Protein AF-A0A3B0QS22-F1 (afdb_monomer)

InterPro domains:
  IPR025250 Protein of unknown function DUF4199 [PF13858] (12-119)

Sequence (126 aa):
MEKSIKSSAINYGVYLGGLLALITVLIYAININLMVNMWIGIVLLIVIVGFGIVSTAKSKSLFEGFLSFKQAFSSYFITVAVGIAISTAVSAILFNFIDPEAAEVIKEKTVETMIAMLEGFNTPAE

Mean predicted aligned error: 5.21 Å

Organism: NCBI:txid652676

Radius of gyration: 18.29 Å; Cα contacts (8 Å, |Δi|>4): 120; chains: 1; bounding box: 57×27×43 Å

Structure (mmCIF, N/CA/C/O backbone):
data_AF-A0A3B0QS22-F1
#
_entry.id   AF-A0A3B0QS22-F1
#
loop_
_atom_site.group_PDB
_atom_site.id
_atom_site.type_symbol
_atom_site.label_atom_id
_atom_site.label_alt_id
_atom_site.label_comp_id
_atom_site.label_asym_id
_atom_site.label_entity_id
_atom_site.label_seq_id
_atom_site.pdbx_PDB_ins_code
_atom_site.Cartn_x
_atom_site.Cartn_y
_atom_site.Cartn_z
_atom_site.occupancy
_atom_site.B_iso_or_equiv
_atom_site.auth_seq_id
_atom_site.auth_comp_id
_atom_site.auth_asym_id
_atom_site.auth_atom_id
_atom_site.pdbx_PDB_model_num
ATOM 1 N N . MET A 1 1 ? -26.841 -8.183 11.594 1.00 41.69 1 MET A N 1
ATOM 2 C CA . MET A 1 1 ? -25.364 -8.197 11.681 1.00 41.69 1 MET A CA 1
ATOM 3 C C . MET A 1 1 ? -24.944 -7.117 12.657 1.00 41.69 1 MET A C 1
ATOM 5 O O . MET A 1 1 ? -25.151 -5.945 12.362 1.00 41.69 1 MET A O 1
ATOM 9 N N . GLU A 1 2 ? -24.435 -7.492 13.828 1.00 41.31 2 GLU A N 1
ATOM 10 C CA . GLU A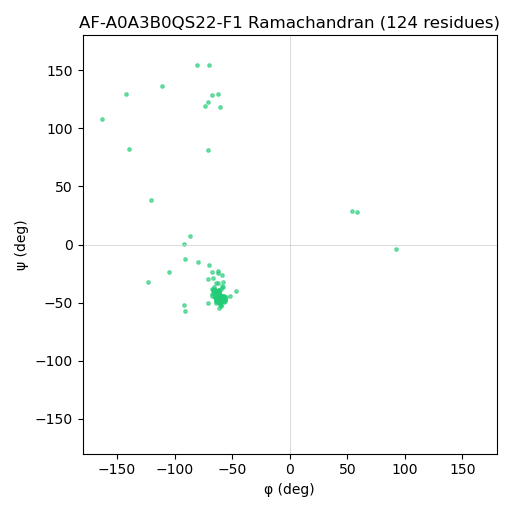 1 2 ? -23.871 -6.529 14.779 1.00 41.31 2 GLU A CA 1
ATOM 11 C C . GLU A 1 2 ? -22.696 -5.803 14.112 1.00 41.31 2 GLU A C 1
ATOM 13 O O . GLU A 1 2 ? -21.725 -6.430 13.680 1.00 41.31 2 GLU A O 1
ATOM 18 N N . LYS A 1 3 ? -22.798 -4.479 13.960 1.00 54.53 3 LYS A N 1
ATOM 19 C CA . LYS A 1 3 ? -21.742 -3.649 13.367 1.00 54.53 3 LYS A CA 1
ATOM 20 C C . LYS A 1 3 ? -20.566 -3.555 14.340 1.00 54.53 3 LYS A C 1
ATOM 22 O O . LYS A 1 3 ? -20.431 -2.585 15.074 1.00 54.53 3 LYS A O 1
ATOM 27 N N . SER A 1 4 ? -19.719 -4.579 14.351 1.00 79.19 4 SER A N 1
ATOM 28 C CA . SER A 1 4 ? -18.461 -4.564 15.095 1.00 79.19 4 SER A CA 1
ATOM 29 C C . SER A 1 4 ? -17.377 -3.805 14.322 1.00 79.19 4 SER A C 1
ATOM 31 O O . SER A 1 4 ? -17.389 -3.753 13.087 1.00 79.19 4 SER A O 1
ATOM 33 N N . ILE A 1 5 ? -16.391 -3.265 15.048 1.00 79.12 5 ILE A N 1
ATOM 34 C CA . ILE A 1 5 ? -15.194 -2.599 14.491 1.00 79.12 5 ILE A CA 1
ATOM 35 C C . ILE A 1 5 ? -14.561 -3.429 13.374 1.00 79.12 5 ILE A C 1
ATOM 37 O O . ILE A 1 5 ? -14.162 -2.887 12.350 1.00 79.12 5 ILE A O 1
ATOM 41 N N . LYS A 1 6 ? -14.509 -4.755 13.550 1.00 84.62 6 LYS A N 1
ATOM 42 C CA . LYS A 1 6 ? -13.905 -5.671 12.579 1.00 84.62 6 LYS A CA 1
ATOM 43 C C . LYS A 1 6 ? -14.650 -5.661 11.248 1.00 84.62 6 LYS A C 1
ATOM 45 O O . LYS A 1 6 ? -14.016 -5.541 10.211 1.00 84.62 6 LYS A O 1
ATOM 50 N N . SER A 1 7 ? -15.980 -5.749 11.275 1.00 87.06 7 SER A N 1
ATOM 51 C CA . SER A 1 7 ? -16.793 -5.732 10.053 1.00 87.06 7 SER A CA 1
ATOM 52 C C . SER A 1 7 ? -16.654 -4.401 9.309 1.00 87.06 7 SER A C 1
ATOM 54 O O . SER A 1 7 ? -16.454 -4.389 8.097 1.00 87.06 7 SER A O 1
ATOM 56 N N . SER A 1 8 ? -16.666 -3.280 10.039 1.00 89.38 8 SER A N 1
ATOM 57 C CA . SER A 1 8 ? -16.431 -1.957 9.449 1.00 89.38 8 SER A CA 1
ATOM 58 C C . SER A 1 8 ? -15.035 -1.855 8.827 1.00 89.38 8 SER A C 1
ATOM 60 O O . SER A 1 8 ? -14.910 -1.462 7.670 1.00 89.38 8 SER A O 1
ATOM 62 N N . ALA A 1 9 ? -13.992 -2.249 9.562 1.00 91.31 9 ALA A N 1
ATOM 63 C CA . ALA A 1 9 ? -12.610 -2.195 9.092 1.00 91.31 9 ALA A CA 1
ATOM 64 C C . ALA A 1 9 ? -12.375 -3.066 7.849 1.00 91.31 9 ALA A C 1
ATOM 66 O O . ALA A 1 9 ? -11.712 -2.626 6.915 1.00 91.31 9 ALA A O 1
ATOM 67 N N . ILE A 1 10 ? -12.969 -4.263 7.795 1.00 94.81 10 ILE A N 1
ATOM 68 C CA . ILE A 1 10 ? -12.902 -5.131 6.612 1.00 94.81 10 ILE A CA 1
ATOM 69 C C . ILE A 1 10 ? -13.550 -4.448 5.406 1.00 94.81 10 ILE A C 1
ATOM 71 O O . ILE A 1 10 ? -12.942 -4.426 4.343 1.00 94.81 10 ILE A O 1
ATOM 75 N N . ASN A 1 11 ? -14.729 -3.837 5.558 1.00 94.50 11 ASN A N 1
ATOM 76 C CA . ASN A 1 11 ? -15.396 -3.151 4.445 1.00 94.50 11 ASN A CA 1
ATOM 77 C C . ASN A 1 11 ? -14.546 -2.000 3.888 1.00 94.50 11 ASN A C 1
ATOM 79 O O . ASN A 1 11 ? -14.363 -1.902 2.677 1.00 94.50 11 ASN A O 1
ATOM 83 N N . TYR A 1 12 ? -13.973 -1.161 4.760 1.00 94.81 12 TYR A N 1
ATOM 84 C CA . TYR A 1 12 ? -13.047 -0.111 4.321 1.00 94.81 12 TYR A CA 1
ATOM 85 C C . TYR A 1 12 ? -11.771 -0.683 3.700 1.00 94.81 12 TYR A C 1
ATOM 87 O O . TYR A 1 12 ? -11.242 -0.091 2.764 1.00 94.81 12 TYR A O 1
ATOM 95 N N . GLY A 1 13 ? -11.299 -1.833 4.182 1.00 96.25 13 GLY A N 1
ATOM 96 C CA . GLY A 1 13 ? -10.170 -2.539 3.590 1.00 96.25 13 GLY A CA 1
ATOM 97 C C . GLY A 1 13 ? -10.482 -3.056 2.189 1.00 96.25 13 GLY A C 1
ATOM 98 O O . GLY A 1 13 ? -9.662 -2.901 1.295 1.00 96.25 13 GLY A O 1
ATOM 99 N N . VAL A 1 14 ? -11.685 -3.585 1.955 1.00 97.50 14 VAL A N 1
ATOM 100 C CA . VAL A 1 14 ? -12.142 -3.995 0.618 1.00 97.50 14 VAL A CA 1
ATOM 101 C C . VAL A 1 14 ? -12.239 -2.793 -0.320 1.00 97.50 14 VAL A C 1
ATOM 103 O O . VAL A 1 14 ? -11.778 -2.880 -1.454 1.00 97.50 14 VAL A O 1
ATOM 106 N N . TYR A 1 15 ? -12.766 -1.655 0.144 1.00 96.81 15 TYR A N 1
ATOM 107 C CA . TYR A 1 15 ? -12.797 -0.427 -0.659 1.00 96.81 15 TYR A CA 1
ATOM 108 C C . TYR A 1 15 ? -11.395 0.077 -1.005 1.00 96.81 15 TYR A C 1
ATOM 110 O O . TYR A 1 15 ? -11.142 0.415 -2.159 1.00 96.81 15 TYR A O 1
ATOM 118 N N . LEU A 1 16 ? -10.479 0.082 -0.032 1.00 97.75 16 LEU A N 1
ATOM 119 C CA . LEU A 1 16 ? -9.081 0.434 -0.264 1.00 97.75 16 LEU A CA 1
ATOM 120 C C . LEU A 1 16 ? -8.436 -0.529 -1.267 1.00 97.75 16 LEU A C 1
ATOM 122 O O . LEU A 1 16 ? -7.815 -0.088 -2.225 1.00 97.75 16 LEU A O 1
ATOM 126 N N . GLY A 1 17 ? -8.610 -1.836 -1.077 1.00 97.62 17 GLY A N 1
ATOM 127 C CA . GLY A 1 17 ? -8.032 -2.858 -1.944 1.00 97.62 17 GLY A CA 1
ATOM 128 C C . GLY A 1 17 ? -8.552 -2.786 -3.374 1.00 97.62 17 GLY A C 1
ATOM 129 O O . GLY A 1 17 ? -7.760 -2.851 -4.307 1.00 97.62 17 GLY A O 1
ATOM 130 N N . GLY A 1 18 ? -9.858 -2.578 -3.551 1.00 97.62 18 GLY A N 1
ATOM 131 C CA . GLY A 1 18 ? -10.463 -2.374 -4.865 1.00 97.62 18 GLY A CA 1
ATOM 132 C C . GLY A 1 18 ? -9.962 -1.104 -5.550 1.00 97.62 18 GLY A C 1
ATOM 133 O O . GLY A 1 18 ? -9.641 -1.140 -6.734 1.00 97.62 18 GLY A O 1
ATOM 134 N N . LEU A 1 19 ? -9.832 0.001 -4.807 1.00 97.62 19 LEU A N 1
ATOM 135 C CA . LEU A 1 19 ? -9.273 1.246 -5.332 1.00 97.62 19 LEU A CA 1
ATOM 136 C C . LEU A 1 19 ? -7.814 1.067 -5.769 1.00 97.62 19 LEU A C 1
ATOM 138 O O . LEU A 1 19 ? -7.465 1.451 -6.881 1.00 97.62 19 LEU A O 1
ATOM 142 N N . LEU A 1 20 ? -6.974 0.469 -4.920 1.00 97.25 20 LEU A N 1
ATOM 143 C CA . LEU A 1 20 ? -5.566 0.222 -5.235 1.00 97.25 20 LEU A CA 1
ATOM 144 C C . LEU A 1 20 ? -5.421 -0.703 -6.447 1.00 97.25 20 LEU A C 1
ATOM 146 O O . LEU A 1 20 ? -4.689 -0.371 -7.370 1.00 97.25 20 LEU A O 1
ATOM 150 N N . ALA A 1 21 ? -6.169 -1.807 -6.484 1.00 97.00 21 ALA A N 1
ATOM 151 C CA . ALA A 1 21 ? -6.178 -2.731 -7.613 1.00 97.00 21 ALA A CA 1
ATOM 152 C C . ALA A 1 21 ? -6.597 -2.042 -8.920 1.00 97.00 21 ALA A C 1
ATOM 154 O O . ALA A 1 21 ? -5.960 -2.229 -9.955 1.00 97.00 21 ALA A O 1
ATOM 155 N N . LEU A 1 22 ? -7.639 -1.208 -8.873 1.00 97.06 22 LEU A N 1
ATOM 156 C CA . LEU A 1 22 ? -8.100 -0.449 -10.031 1.00 97.06 22 LEU A CA 1
ATOM 157 C C . LEU A 1 22 ? -7.037 0.546 -10.508 1.00 97.06 22 LEU A C 1
ATOM 159 O O . LEU A 1 22 ? -6.778 0.626 -11.705 1.00 97.06 22 LEU A O 1
ATOM 163 N N . ILE A 1 23 ? -6.380 1.257 -9.588 1.00 95.81 23 ILE A N 1
ATOM 164 C CA . ILE A 1 23 ? -5.277 2.161 -9.933 1.00 95.81 23 ILE A CA 1
ATOM 165 C C . ILE A 1 23 ? -4.115 1.383 -10.565 1.00 95.81 23 ILE A C 1
ATOM 167 O O . ILE A 1 23 ? -3.603 1.816 -11.592 1.00 95.81 23 ILE A O 1
ATOM 171 N N . THR A 1 24 ? -3.733 0.229 -10.011 1.00 94.12 24 THR A N 1
ATOM 172 C CA . THR A 1 24 ? -2.684 -0.641 -10.567 1.00 94.12 24 THR A CA 1
ATOM 173 C C . THR A 1 24 ? -2.996 -1.036 -12.009 1.00 94.12 24 THR A C 1
ATOM 175 O O . THR A 1 24 ? -2.144 -0.880 -12.883 1.00 94.12 24 THR A O 1
ATOM 178 N N . VAL A 1 25 ? -4.222 -1.495 -12.280 1.00 94.94 25 VAL A N 1
ATOM 179 C CA . VAL A 1 25 ? -4.650 -1.889 -13.631 1.00 94.94 25 VAL A CA 1
ATOM 180 C C . VAL A 1 25 ? -4.673 -0.690 -14.581 1.00 94.94 25 VAL A C 1
ATOM 182 O O . VAL A 1 25 ? -4.229 -0.810 -15.719 1.00 94.94 25 VAL A O 1
ATOM 185 N N . LEU A 1 26 ? -5.143 0.477 -14.128 1.00 95.75 26 LEU A N 1
ATOM 186 C CA . LEU A 1 26 ? -5.149 1.695 -14.943 1.00 95.75 26 LEU A CA 1
ATOM 187 C C . LEU A 1 26 ? -3.735 2.173 -15.281 1.00 95.75 26 LEU A C 1
ATOM 189 O O . LEU A 1 26 ? -3.470 2.522 -16.427 1.00 95.75 26 LEU A O 1
ATOM 193 N N . ILE A 1 27 ? -2.825 2.175 -14.307 1.00 94.94 27 ILE A N 1
ATOM 194 C CA . ILE A 1 27 ? -1.418 2.525 -14.527 1.00 94.94 27 ILE A CA 1
ATOM 195 C C . ILE A 1 27 ? -0.803 1.587 -15.562 1.00 94.94 27 ILE A C 1
ATOM 197 O O . ILE A 1 27 ? -0.201 2.060 -16.524 1.00 94.94 27 ILE A O 1
ATOM 201 N N . TYR A 1 28 ? -0.999 0.280 -15.385 1.00 93.31 28 TYR A N 1
ATOM 202 C CA . TYR A 1 28 ? -0.534 -0.734 -16.324 1.00 93.31 28 TYR A CA 1
ATOM 203 C C . TYR A 1 28 ? -1.078 -0.492 -17.742 1.00 93.31 28 TYR A C 1
ATOM 205 O O . TYR A 1 28 ? -0.302 -0.467 -18.692 1.00 93.31 28 TYR A O 1
ATOM 213 N N . ALA A 1 29 ? -2.381 -0.229 -17.882 1.00 93.00 29 ALA A N 1
ATOM 214 C CA . ALA A 1 29 ? -3.027 -0.034 -19.180 1.00 93.00 29 ALA A CA 1
ATOM 215 C C . ALA A 1 29 ? -2.644 1.280 -19.886 1.00 93.00 29 ALA A C 1
ATOM 217 O O . ALA A 1 29 ? -2.685 1.348 -21.112 1.00 93.00 29 ALA A O 1
ATOM 218 N N . ILE A 1 30 ? -2.314 2.337 -19.135 1.00 94.75 30 ILE A N 1
ATOM 219 C CA . ILE A 1 30 ? -1.994 3.659 -19.695 1.00 94.75 30 ILE A CA 1
ATOM 220 C C . ILE A 1 30 ? -0.496 3.789 -19.972 1.00 94.75 30 ILE A C 1
ATOM 222 O O . ILE A 1 30 ? -0.096 4.136 -21.081 1.00 94.75 30 ILE A O 1
ATOM 226 N N . ASN A 1 31 ? 0.336 3.594 -18.944 1.00 92.81 31 ASN A N 1
ATOM 227 C CA . ASN A 1 31 ? 1.783 3.748 -19.040 1.00 92.81 31 ASN A CA 1
ATOM 228 C C . ASN A 1 31 ? 2.482 3.062 -17.861 1.00 92.81 31 ASN A C 1
ATOM 230 O O . ASN A 1 31 ? 2.516 3.586 -16.745 1.00 92.81 31 ASN A O 1
ATOM 234 N N . ILE A 1 32 ? 3.145 1.945 -18.150 1.00 90.62 32 ILE A N 1
ATOM 235 C CA . ILE A 1 32 ? 3.867 1.135 -17.167 1.00 90.62 32 ILE A CA 1
ATOM 236 C C . ILE A 1 32 ? 4.971 1.903 -16.418 1.00 90.62 32 ILE A C 1
ATOM 238 O O . ILE A 1 32 ? 5.257 1.595 -15.264 1.00 90.62 32 ILE A O 1
ATOM 242 N N . ASN A 1 33 ? 5.544 2.964 -17.006 1.00 91.31 33 ASN A N 1
ATOM 243 C CA . ASN A 1 33 ? 6.541 3.809 -16.333 1.00 91.31 33 ASN A CA 1
ATOM 244 C C . ASN A 1 33 ? 5.973 4.520 -15.091 1.00 91.31 33 ASN A C 1
ATOM 246 O O . ASN A 1 33 ? 6.725 4.906 -14.200 1.00 91.31 33 ASN A O 1
ATOM 250 N N . LEU A 1 34 ? 4.649 4.697 -15.004 1.00 93.62 34 LEU A N 1
ATOM 251 C CA . LEU A 1 34 ? 4.016 5.294 -13.829 1.00 93.62 34 LEU A CA 1
ATOM 252 C C . LEU A 1 34 ? 4.073 4.374 -12.598 1.00 93.62 34 LEU A C 1
ATOM 254 O O . LEU A 1 34 ? 3.933 4.882 -11.489 1.00 93.62 34 LEU A O 1
ATOM 258 N N . MET A 1 35 ? 4.328 3.066 -12.755 1.00 91.19 35 MET A N 1
ATOM 259 C CA . MET A 1 35 ? 4.51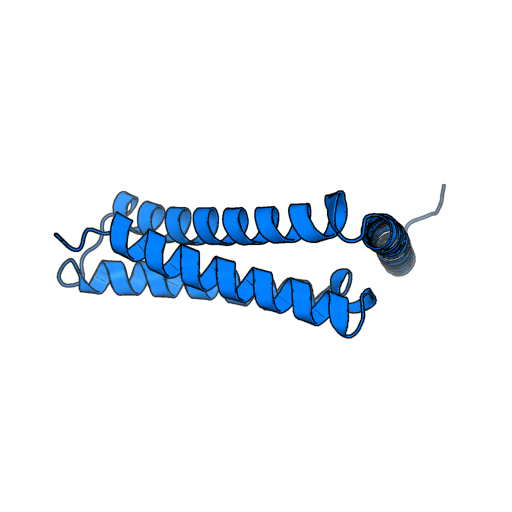9 2.158 -11.614 1.00 91.19 35 MET A CA 1
ATOM 260 C C . MET A 1 35 ? 5.769 2.474 -10.800 1.00 91.19 35 MET A C 1
ATOM 262 O O . MET A 1 35 ? 5.749 2.348 -9.580 1.00 91.19 35 MET A O 1
ATOM 266 N N . VAL A 1 36 ? 6.845 2.894 -11.467 1.00 93.19 36 VAL A N 1
ATOM 267 C CA . VAL A 1 36 ? 8.125 3.221 -10.816 1.00 93.19 36 VAL A CA 1
ATOM 268 C C . VAL A 1 36 ? 8.222 4.703 -10.443 1.00 93.19 36 VAL A C 1
ATOM 270 O O . VAL A 1 36 ? 9.217 5.155 -9.883 1.00 93.19 36 VAL A O 1
ATOM 273 N N . ASN A 1 37 ? 7.180 5.486 -10.738 1.00 93.38 37 ASN A N 1
ATOM 274 C CA . ASN A 1 37 ? 7.155 6.910 -10.452 1.00 93.38 37 ASN A CA 1
ATOM 275 C C . ASN A 1 37 ? 6.983 7.169 -8.944 1.00 93.38 37 ASN A C 1
ATOM 277 O O . ASN A 1 37 ? 5.953 6.850 -8.346 1.00 93.38 37 ASN A O 1
ATOM 281 N N . MET A 1 38 ? 7.972 7.832 -8.342 1.00 90.38 38 MET A N 1
ATOM 282 C CA . MET A 1 38 ? 7.989 8.121 -6.905 1.00 90.38 38 MET A CA 1
ATOM 283 C C . MET A 1 38 ? 6.792 8.965 -6.435 1.00 90.38 38 MET A C 1
ATOM 285 O O . MET A 1 38 ? 6.249 8.705 -5.363 1.00 90.38 38 MET A O 1
ATOM 289 N N . TRP A 1 39 ? 6.338 9.944 -7.224 1.00 92.38 39 TRP A N 1
ATOM 290 C CA . TRP A 1 39 ? 5.197 10.790 -6.856 1.00 92.38 39 TRP A CA 1
ATOM 291 C C . TRP A 1 39 ? 3.895 9.999 -6.802 1.00 92.38 39 TRP A C 1
ATOM 293 O O . TRP A 1 39 ? 3.102 10.195 -5.881 1.00 92.38 39 TRP A O 1
ATOM 303 N N . ILE A 1 40 ? 3.699 9.067 -7.738 1.00 93.56 40 ILE A N 1
ATOM 304 C CA . ILE A 1 40 ? 2.565 8.137 -7.697 1.00 93.56 40 ILE A CA 1
ATOM 305 C C . ILE A 1 40 ? 2.635 7.281 -6.429 1.00 93.56 40 ILE A C 1
ATOM 307 O O . ILE A 1 40 ? 1.637 7.172 -5.716 1.00 93.56 40 ILE A O 1
ATOM 311 N N . GLY A 1 41 ? 3.817 6.759 -6.086 1.00 92.75 41 GLY A N 1
ATOM 312 C CA . GLY A 1 41 ? 4.036 6.034 -4.832 1.00 92.75 41 GLY A CA 1
ATOM 313 C C . GLY A 1 41 ? 3.653 6.851 -3.591 1.00 92.75 41 GLY A C 1
ATOM 314 O O . GLY A 1 41 ? 2.933 6.358 -2.722 1.00 92.75 41 GLY A O 1
ATOM 315 N N . ILE A 1 42 ? 4.053 8.125 -3.528 1.00 95.25 42 ILE A N 1
ATOM 316 C CA . ILE A 1 42 ? 3.706 9.036 -2.423 1.00 95.25 42 ILE A CA 1
ATOM 317 C C . ILE A 1 42 ? 2.190 9.266 -2.347 1.00 95.25 42 ILE A C 1
ATOM 319 O O . ILE A 1 42 ? 1.611 9.189 -1.262 1.00 95.25 42 ILE A O 1
ATOM 323 N N . VAL A 1 43 ? 1.526 9.511 -3.481 1.00 96.25 43 VAL A N 1
ATOM 324 C CA . VAL A 1 43 ? 0.064 9.687 -3.528 1.00 96.25 43 VAL A CA 1
ATOM 325 C C . VAL A 1 43 ? -0.649 8.433 -3.021 1.00 96.25 43 VAL A C 1
ATOM 327 O O . VAL A 1 43 ? -1.558 8.536 -2.197 1.00 96.25 43 VAL A O 1
ATOM 330 N N . LEU A 1 44 ? -0.210 7.244 -3.443 1.00 95.31 44 LEU A N 1
ATOM 331 C CA . LEU A 1 44 ? -0.774 5.977 -2.977 1.00 95.31 44 LEU A CA 1
ATOM 332 C C . LEU A 1 44 ? -0.576 5.771 -1.470 1.00 95.31 44 LEU A C 1
ATOM 334 O O . LEU A 1 44 ? -1.508 5.338 -0.790 1.00 95.31 44 LEU A O 1
ATOM 338 N N . LEU A 1 45 ? 0.585 6.137 -0.919 1.00 96.12 45 LEU A N 1
ATOM 339 C CA . LEU A 1 45 ? 0.814 6.096 0.528 1.00 96.12 45 LEU A CA 1
ATOM 340 C C . LEU A 1 45 ? -0.146 7.017 1.287 1.00 96.12 45 LEU A C 1
ATOM 342 O O . LEU A 1 45 ? -0.726 6.598 2.290 1.00 96.12 45 LEU A O 1
ATOM 346 N N . ILE A 1 46 ? -0.370 8.239 0.796 1.00 97.38 46 ILE A N 1
ATOM 347 C CA . ILE A 1 46 ? -1.334 9.175 1.394 1.00 97.38 46 ILE A CA 1
ATOM 348 C C . ILE A 1 46 ? -2.749 8.586 1.361 1.00 97.38 46 ILE A C 1
ATOM 350 O O . ILE A 1 46 ? -3.468 8.674 2.357 1.00 97.38 46 ILE A O 1
ATOM 354 N N . VAL A 1 47 ? -3.145 7.942 0.259 1.00 96.50 47 VAL A N 1
ATOM 355 C CA . VAL A 1 47 ? -4.447 7.266 0.144 1.00 96.50 47 VAL A CA 1
ATOM 356 C C . VAL A 1 47 ? -4.577 6.143 1.176 1.00 96.50 47 VAL A C 1
ATOM 358 O O . VAL A 1 47 ? -5.576 6.092 1.893 1.00 96.50 47 VAL A O 1
ATOM 361 N N . ILE A 1 48 ? -3.566 5.279 1.312 1.00 96.88 48 ILE A N 1
ATOM 362 C CA . ILE A 1 48 ? -3.568 4.175 2.286 1.00 96.88 48 ILE A CA 1
ATOM 363 C C . ILE A 1 48 ? -3.717 4.709 3.717 1.00 96.88 48 ILE A C 1
ATOM 365 O O . ILE A 1 48 ? -4.574 4.238 4.471 1.00 96.88 48 ILE A O 1
ATOM 369 N N . VAL A 1 49 ? -2.924 5.722 4.081 1.00 96.88 49 VAL A N 1
ATOM 370 C CA . VAL A 1 49 ? -2.993 6.362 5.403 1.00 96.88 49 VAL A CA 1
ATOM 371 C C . VAL A 1 49 ? -4.359 7.016 5.618 1.00 96.88 49 VAL A C 1
ATOM 373 O O . VAL A 1 49 ? -4.980 6.824 6.666 1.00 96.88 49 VAL A O 1
ATOM 376 N N . GLY A 1 50 ? -4.875 7.724 4.611 1.00 96.19 50 GLY A N 1
ATOM 377 C CA . GLY A 1 50 ? -6.188 8.362 4.640 1.00 96.19 50 GLY A CA 1
ATOM 378 C C . GLY A 1 50 ? -7.319 7.369 4.909 1.00 96.19 50 GLY A C 1
ATOM 379 O O . GLY A 1 50 ? -8.142 7.601 5.795 1.00 96.19 50 GLY A O 1
ATOM 380 N N . PHE A 1 51 ? -7.332 6.222 4.226 1.00 94.88 51 PHE A N 1
ATOM 381 C CA . PHE A 1 51 ? -8.321 5.166 4.468 1.00 94.88 51 PHE A CA 1
ATOM 382 C C . PHE A 1 51 ? -8.220 4.577 5.880 1.00 94.88 51 PHE A C 1
ATOM 384 O O . PHE A 1 51 ? -9.247 4.350 6.526 1.00 94.88 51 PHE A O 1
ATOM 391 N N . GLY A 1 52 ? -7.005 4.376 6.396 1.00 93.94 52 GLY A N 1
ATOM 392 C CA . GLY A 1 52 ? -6.796 3.931 7.774 1.00 93.94 52 GLY A CA 1
ATOM 393 C C . GLY A 1 52 ? -7.338 4.928 8.809 1.00 93.94 52 GLY A C 1
ATOM 394 O O . GLY A 1 52 ? -8.007 4.529 9.772 1.00 93.94 52 GLY A O 1
ATOM 395 N N . ILE A 1 53 ? -7.126 6.231 8.587 1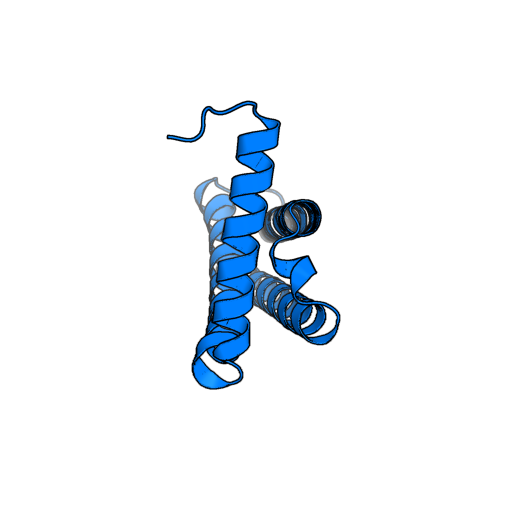.00 94.62 53 ILE A N 1
ATOM 396 C CA . ILE A 1 53 ? -7.673 7.308 9.429 1.00 94.62 53 ILE A CA 1
ATOM 397 C C . ILE A 1 53 ? -9.203 7.326 9.355 1.00 94.62 53 ILE A C 1
ATOM 399 O O . ILE A 1 53 ? -9.857 7.321 10.398 1.00 94.62 53 ILE A O 1
ATOM 403 N N . VAL A 1 54 ? -9.789 7.291 8.153 1.00 94.12 54 VAL A N 1
ATOM 404 C CA . VAL A 1 54 ? -11.250 7.299 7.950 1.00 94.12 54 VAL A CA 1
ATOM 405 C C . VAL A 1 54 ? -11.906 6.093 8.621 1.00 94.12 54 VAL A C 1
ATOM 407 O O . VAL A 1 54 ? -12.909 6.247 9.319 1.00 94.12 54 VAL A O 1
ATOM 410 N N . SER A 1 55 ? -11.320 4.904 8.475 1.00 93.06 55 SER A N 1
ATOM 411 C CA . SER A 1 55 ? -11.796 3.693 9.148 1.00 93.06 55 SER A CA 1
ATOM 412 C C . SER A 1 55 ? -11.774 3.844 10.670 1.00 93.06 55 SER A C 1
ATOM 414 O O . SER A 1 55 ? -12.762 3.555 11.347 1.00 93.06 55 SER A O 1
ATOM 416 N N . THR A 1 56 ? -10.681 4.377 11.219 1.00 91.56 56 THR A N 1
ATOM 417 C CA . THR A 1 56 ? -10.538 4.602 12.664 1.00 91.56 56 THR A CA 1
ATOM 418 C C . THR A 1 56 ? -11.526 5.654 13.176 1.00 91.56 56 THR A C 1
ATOM 420 O O . THR A 1 56 ? -12.167 5.450 14.208 1.00 91.56 56 THR A O 1
ATOM 423 N N . ALA A 1 57 ? -11.717 6.750 12.438 1.00 90.62 57 ALA A N 1
ATOM 424 C CA . ALA A 1 57 ? -12.698 7.785 12.754 1.00 90.62 57 ALA A CA 1
ATOM 425 C C . ALA A 1 57 ? -14.132 7.234 12.721 1.00 90.62 57 ALA A C 1
ATOM 427 O O . ALA A 1 57 ? -14.940 7.539 13.601 1.00 90.62 57 ALA A O 1
ATOM 428 N N . LYS A 1 58 ? -14.443 6.355 11.760 1.00 89.38 58 LYS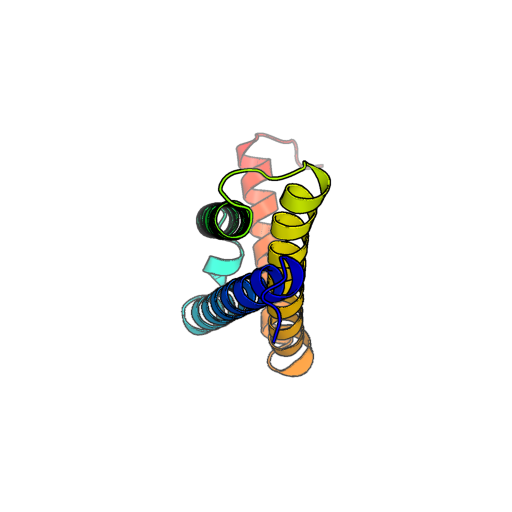 A N 1
ATOM 429 C CA . LYS A 1 58 ? -15.739 5.675 11.713 1.00 89.38 58 LYS A CA 1
ATOM 430 C C . LYS A 1 58 ? -15.922 4.749 12.908 1.00 89.38 58 LYS A C 1
ATOM 432 O O . LYS A 1 58 ? -16.974 4.792 13.542 1.00 89.38 58 LYS A O 1
ATOM 437 N N . SER A 1 59 ? -14.901 3.982 13.271 1.00 86.50 59 SER A N 1
ATOM 438 C CA . SER A 1 59 ? -14.928 3.162 14.481 1.00 86.50 59 SER A CA 1
ATOM 439 C C . SER A 1 59 ? -15.161 4.009 15.733 1.00 86.50 59 SER A C 1
ATOM 441 O O . SER A 1 59 ? -15.940 3.603 16.586 1.00 86.50 59 SER A O 1
ATOM 443 N N . LYS A 1 60 ? -14.613 5.231 15.809 1.00 86.25 60 LYS A N 1
ATOM 444 C CA . LYS A 1 60 ? -14.867 6.169 16.921 1.00 86.25 60 LYS A CA 1
ATOM 445 C C . LYS A 1 60 ? -16.339 6.559 17.033 1.00 86.25 60 LYS A C 1
ATOM 447 O O . LYS A 1 60 ? -16.874 6.609 18.137 1.00 86.25 60 LYS A O 1
ATOM 452 N N . SER A 1 61 ? -17.012 6.766 15.902 1.00 84.06 61 SER A N 1
ATOM 453 C CA . SER A 1 61 ? -18.451 7.065 15.886 1.00 84.06 61 SER A CA 1
ATOM 454 C C . SER A 1 61 ? -19.334 5.897 16.347 1.00 84.06 61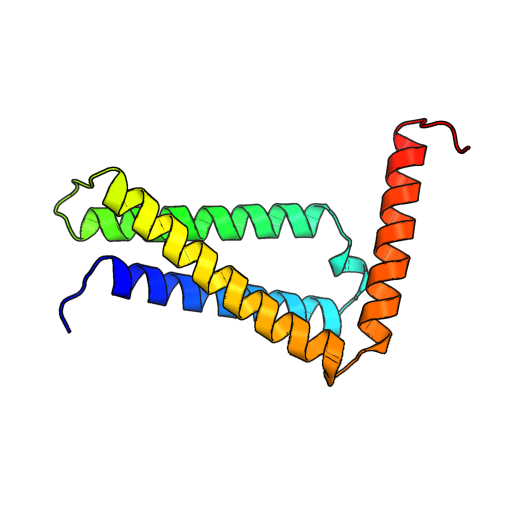 SER A C 1
ATOM 456 O O . SER A 1 61 ? -20.444 6.129 16.810 1.00 84.06 61 SER A O 1
ATOM 458 N N . LEU A 1 62 ? -18.848 4.653 16.253 1.00 81.50 62 LEU A N 1
ATOM 459 C CA . LEU A 1 62 ? -19.586 3.458 16.686 1.00 81.50 62 LEU A CA 1
ATOM 460 C C . LEU A 1 62 ? -19.526 3.225 18.205 1.00 81.50 62 LEU A C 1
ATOM 462 O O . LEU A 1 62 ? -20.309 2.436 18.718 1.00 81.50 62 LEU A O 1
ATOM 466 N N . PHE A 1 63 ? -18.608 3.893 18.909 1.00 80.25 63 PHE A N 1
ATOM 467 C CA . PHE A 1 63 ? -18.378 3.753 20.353 1.00 80.25 63 PHE A CA 1
ATOM 468 C C . PHE A 1 63 ? -18.582 5.091 21.076 1.00 80.25 63 PHE A C 1
ATOM 470 O O . PHE A 1 63 ? -17.815 5.456 21.963 1.00 80.25 63 PHE A O 1
ATOM 477 N N . GLU A 1 64 ? -19.586 5.861 20.641 1.00 78.94 64 GLU A N 1
ATOM 478 C CA . GLU A 1 64 ? -20.004 7.122 21.282 1.00 78.94 64 GLU A CA 1
ATOM 479 C C . GLU A 1 64 ? -18.863 8.143 21.461 1.00 78.94 64 GLU A C 1
ATOM 481 O O . GLU A 1 64 ? -18.862 8.966 22.371 1.00 78.94 64 GLU A O 1
ATOM 486 N N . GLY A 1 65 ? -17.861 8.107 20.578 1.00 77.38 65 GLY A N 1
ATOM 487 C CA . GLY A 1 65 ? -16.730 9.028 20.622 1.00 77.38 65 GLY A CA 1
ATOM 488 C C . GLY A 1 65 ? -15.514 8.532 21.409 1.00 77.38 65 GLY A C 1
ATOM 489 O O . GLY A 1 65 ? -14.479 9.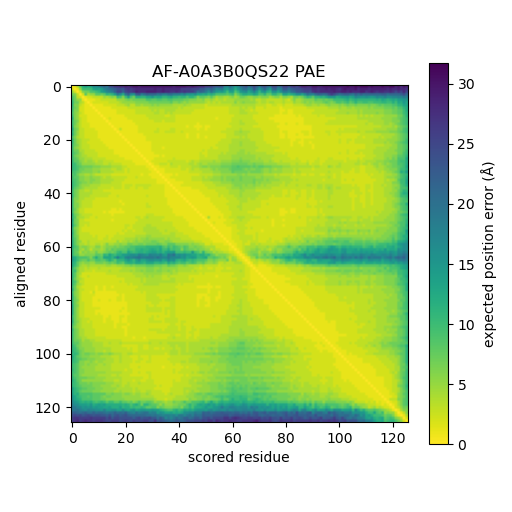199 21.358 1.00 77.38 65 GLY A O 1
ATOM 490 N N . PHE A 1 66 ? -15.570 7.369 22.060 1.00 81.31 66 PHE A N 1
ATOM 491 C CA . PHE A 1 66 ? -14.441 6.798 22.797 1.00 81.31 66 PHE A CA 1
ATOM 492 C C . PHE A 1 66 ? -13.895 5.549 22.120 1.00 81.31 66 PHE A C 1
ATOM 494 O O . PHE A 1 66 ? -14.631 4.677 21.679 1.00 81.31 66 PHE A O 1
ATOM 501 N N . LEU A 1 67 ? -12.571 5.443 22.045 1.00 85.88 67 LEU A N 1
ATOM 502 C CA . LEU A 1 67 ? -11.926 4.271 21.477 1.00 85.88 67 LEU A CA 1
ATOM 503 C C . LEU A 1 67 ? -10.667 3.934 22.262 1.00 85.88 67 LEU A C 1
ATOM 505 O O . LEU A 1 67 ? -9.812 4.792 22.471 1.00 85.88 67 LEU A O 1
ATOM 509 N N . SER A 1 68 ? -10.531 2.675 22.670 1.00 90.00 68 SER A N 1
ATOM 510 C CA . SER A 1 68 ? -9.267 2.200 23.234 1.00 90.00 68 SER A CA 1
ATOM 511 C C . SER A 1 68 ? -8.192 2.115 22.146 1.00 90.00 68 SER A C 1
ATOM 513 O O . SER A 1 68 ? -8.494 1.882 20.972 1.00 90.00 68 SER A O 1
ATOM 515 N N . PHE A 1 69 ? -6.918 2.217 22.534 1.00 89.75 69 PHE A N 1
ATOM 516 C CA . PHE A 1 69 ? -5.793 2.051 21.605 1.00 89.75 69 PHE A CA 1
ATOM 517 C C . PHE A 1 69 ? -5.891 0.742 20.809 1.00 89.75 69 PHE A C 1
ATOM 519 O O . PHE A 1 69 ? -5.752 0.745 19.589 1.00 89.75 69 PHE A O 1
ATOM 526 N N . LYS A 1 70 ? -6.226 -0.369 21.480 1.00 89.94 70 LYS A N 1
ATOM 527 C CA . LYS A 1 70 ? -6.398 -1.680 20.839 1.00 89.94 70 LYS A CA 1
ATOM 528 C C . LYS A 1 70 ? -7.442 -1.635 19.727 1.00 89.94 70 LYS A C 1
ATOM 530 O O . LYS A 1 70 ? -7.221 -2.200 18.660 1.00 89.94 70 LYS A O 1
ATOM 535 N N . GLN A 1 71 ? -8.575 -0.985 19.968 1.00 90.00 71 GLN A N 1
ATOM 536 C CA . GLN A 1 71 ? -9.641 -0.849 18.978 1.00 90.00 71 GLN A CA 1
ATOM 537 C C . GLN A 1 71 ? -9.212 0.043 17.806 1.00 90.00 71 GLN A C 1
ATOM 539 O O . GLN A 1 71 ? -9.534 -0.277 16.663 1.00 90.00 71 GLN A O 1
ATOM 544 N N . ALA A 1 72 ? -8.455 1.112 18.073 1.00 91.56 72 ALA A N 1
ATOM 545 C CA . ALA A 1 72 ? -8.035 2.078 17.057 1.00 91.56 72 ALA A CA 1
ATOM 546 C C . ALA A 1 72 ? -7.008 1.437 16.136 1.00 91.56 72 ALA A C 1
ATOM 548 O O . ALA A 1 72 ? -7.194 1.390 14.922 1.00 91.56 72 ALA A O 1
ATOM 549 N N . PHE A 1 73 ? -5.990 0.834 16.749 1.00 93.06 73 PHE A N 1
ATOM 550 C CA . PHE A 1 73 ? -4.987 0.043 16.065 1.00 93.06 73 PHE A CA 1
ATOM 551 C C . PHE A 1 73 ? -5.628 -1.090 15.262 1.00 93.06 73 PHE A C 1
ATOM 553 O O . PHE A 1 73 ? -5.331 -1.232 14.084 1.00 93.06 73 PHE A O 1
ATOM 560 N N . SER A 1 74 ? -6.560 -1.852 15.848 1.00 93.12 74 SER A N 1
ATOM 561 C CA . SER A 1 74 ? -7.235 -2.942 15.127 1.00 93.12 74 SER A CA 1
ATOM 562 C C . SER A 1 74 ? -8.020 -2.428 13.921 1.00 93.12 74 SER A C 1
ATOM 564 O O . SER A 1 74 ? -7.953 -3.035 12.858 1.00 93.12 74 SER A O 1
ATOM 566 N N . SER A 1 75 ? -8.748 -1.314 14.058 1.00 93.81 75 SER A N 1
ATOM 567 C CA . SER A 1 75 ? -9.501 -0.720 12.948 1.00 93.81 75 SER A CA 1
ATOM 568 C C . SER A 1 75 ? -8.574 -0.306 11.810 1.00 93.81 75 SER A C 1
ATOM 570 O O . SER A 1 75 ? -8.798 -0.692 10.663 1.00 93.81 75 SER A O 1
ATOM 572 N N . TYR A 1 76 ? -7.518 0.442 12.132 1.00 95.94 76 TYR A N 1
ATOM 573 C CA . TYR A 1 76 ? -6.535 0.909 11.161 1.00 95.94 76 TYR A CA 1
ATOM 574 C C . TYR A 1 76 ? -5.828 -0.268 10.484 1.00 95.94 76 TYR A C 1
ATOM 576 O O . TYR A 1 76 ? -5.847 -0.399 9.262 1.00 95.94 76 TYR A O 1
ATOM 584 N N . PHE A 1 77 ? -5.249 -1.158 11.291 1.00 96.25 77 PHE A N 1
ATOM 585 C CA . PHE A 1 77 ? -4.428 -2.264 10.825 1.00 96.25 77 PHE A CA 1
ATOM 586 C C . PHE A 1 77 ? -5.220 -3.232 9.950 1.00 96.25 77 PHE A C 1
ATOM 588 O O . PHE A 1 77 ? -4.760 -3.563 8.867 1.00 96.25 77 PHE A O 1
ATOM 595 N N . ILE A 1 78 ? -6.428 -3.640 10.363 1.00 96.06 78 ILE A N 1
ATOM 596 C CA . ILE A 1 78 ? -7.263 -4.552 9.563 1.00 96.06 78 ILE A CA 1
ATOM 597 C C . ILE A 1 78 ? -7.627 -3.909 8.221 1.00 96.06 78 ILE A C 1
ATOM 599 O O . ILE A 1 78 ? -7.557 -4.575 7.194 1.00 96.06 78 ILE A O 1
ATOM 603 N N . THR A 1 79 ? -7.968 -2.619 8.218 1.00 97.00 79 THR A N 1
ATOM 604 C CA . THR A 1 79 ? -8.303 -1.887 6.985 1.00 97.00 79 THR A CA 1
ATOM 605 C C . THR A 1 79 ? -7.134 -1.908 6.005 1.00 97.00 79 THR A C 1
ATOM 607 O O . THR A 1 79 ? -7.292 -2.306 4.853 1.00 97.00 79 THR A O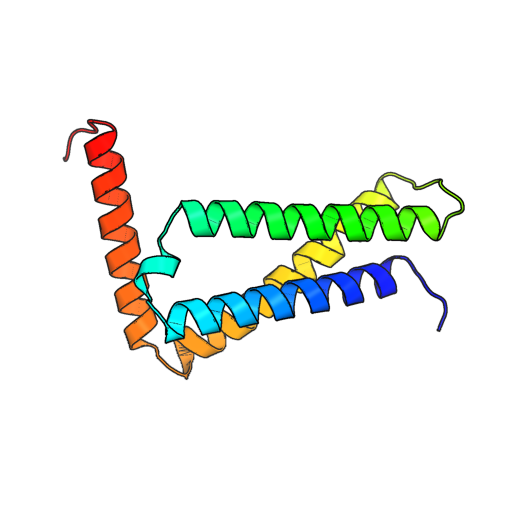 1
ATOM 610 N N . VAL A 1 80 ? -5.947 -1.520 6.473 1.00 97.56 80 VAL A N 1
ATOM 611 C CA . VAL A 1 80 ? -4.746 -1.452 5.635 1.00 97.56 80 VAL A CA 1
ATOM 612 C C . VAL A 1 80 ? -4.296 -2.847 5.201 1.00 97.56 80 VAL A C 1
ATOM 614 O O . VAL A 1 80 ? -4.029 -3.051 4.022 1.00 97.56 80 VAL A O 1
ATOM 617 N N . ALA A 1 81 ? -4.272 -3.823 6.111 1.00 97.75 81 ALA A N 1
ATOM 618 C CA . ALA A 1 81 ? -3.860 -5.191 5.812 1.00 97.75 81 ALA A CA 1
ATOM 619 C C . ALA A 1 81 ? -4.761 -5.843 4.755 1.00 97.75 81 ALA A C 1
ATOM 621 O O . ALA A 1 81 ? -4.253 -6.426 3.803 1.00 97.75 81 ALA A O 1
ATOM 622 N N . VAL A 1 82 ? -6.086 -5.706 4.883 1.00 97.81 82 VAL A N 1
ATOM 623 C CA . VAL A 1 82 ? -7.039 -6.228 3.891 1.00 97.81 82 VAL A CA 1
ATOM 624 C C . VAL A 1 82 ? -6.872 -5.510 2.551 1.00 97.81 82 VAL A C 1
ATOM 626 O O . VAL A 1 82 ? -6.815 -6.172 1.517 1.00 97.81 82 VAL A O 1
ATOM 629 N N . GLY A 1 83 ? -6.746 -4.180 2.558 1.00 97.75 83 GLY A N 1
ATOM 630 C CA . GLY A 1 83 ? -6.572 -3.410 1.327 1.00 97.75 83 GLY A CA 1
ATOM 631 C C . GLY A 1 83 ? -5.297 -3.776 0.570 1.00 97.75 83 GLY A C 1
ATOM 632 O O . GLY A 1 83 ? -5.348 -4.044 -0.629 1.00 97.75 83 GLY A O 1
ATOM 633 N N . ILE A 1 84 ? -4.167 -3.866 1.275 1.00 97.00 84 ILE A N 1
ATOM 634 C CA . ILE A 1 84 ? -2.893 -4.287 0.685 1.00 97.00 84 ILE A CA 1
ATOM 635 C C . ILE A 1 84 ? -2.977 -5.736 0.206 1.00 97.00 84 ILE A C 1
ATOM 637 O O . ILE A 1 84 ? -2.586 -6.007 -0.921 1.00 97.00 84 ILE A O 1
ATOM 641 N N . ALA A 1 85 ? -3.528 -6.659 1.000 1.00 98.12 85 ALA A N 1
ATOM 642 C CA . ALA A 1 85 ? -3.633 -8.065 0.608 1.00 98.12 85 ALA A CA 1
ATOM 643 C C . ALA A 1 85 ? -4.424 -8.252 -0.696 1.00 98.12 85 ALA A C 1
ATOM 645 O O . ALA A 1 85 ? -3.984 -8.988 -1.577 1.00 98.12 85 ALA A O 1
ATOM 646 N N . ILE A 1 86 ? -5.555 -7.553 -0.846 1.00 97.75 86 ILE A N 1
ATOM 647 C CA . ILE A 1 86 ? -6.357 -7.581 -2.078 1.00 97.75 86 ILE A CA 1
ATOM 648 C C . ILE A 1 86 ? -5.566 -6.988 -3.248 1.00 97.75 86 ILE A C 1
ATOM 650 O O . ILE A 1 86 ? -5.481 -7.614 -4.303 1.00 97.75 86 ILE A O 1
ATOM 654 N N . SER A 1 87 ? -4.962 -5.811 -3.061 1.00 96.19 87 SER A N 1
ATOM 655 C CA . SER A 1 87 ? -4.176 -5.149 -4.109 1.00 96.19 87 SER A CA 1
ATOM 656 C C . SER A 1 87 ? -3.010 -6.019 -4.590 1.00 96.19 87 SER A C 1
ATOM 658 O O . SER A 1 87 ? -2.814 -6.203 -5.792 1.00 96.19 87 SER A O 1
ATOM 660 N N . THR A 1 88 ? -2.271 -6.620 -3.655 1.00 96.12 88 THR A N 1
ATOM 661 C CA . THR A 1 88 ? -1.164 -7.533 -3.950 1.00 96.12 88 THR A CA 1
ATOM 662 C C . THR A 1 88 ? -1.653 -8.785 -4.662 1.00 96.12 88 THR A C 1
ATOM 664 O O . THR A 1 88 ? -1.012 -9.206 -5.614 1.00 96.12 88 THR A O 1
ATOM 667 N N . ALA A 1 89 ? -2.787 -9.366 -4.260 1.00 97.75 89 ALA A N 1
ATOM 668 C CA . ALA A 1 89 ? -3.345 -10.530 -4.945 1.00 97.75 89 ALA A CA 1
ATOM 669 C C . ALA A 1 89 ? -3.698 -10.213 -6.407 1.00 97.75 89 ALA A C 1
ATOM 671 O O . ALA A 1 89 ? -3.322 -10.966 -7.299 1.00 97.75 89 ALA A O 1
ATOM 672 N N . VAL A 1 90 ? -4.354 -9.076 -6.667 1.00 96.56 90 VAL A N 1
ATOM 673 C CA . VAL A 1 90 ? -4.669 -8.641 -8.039 1.00 96.56 90 VAL A CA 1
ATOM 674 C C . VAL A 1 90 ? -3.394 -8.374 -8.835 1.00 96.56 90 VAL A C 1
ATOM 676 O O . VAL A 1 90 ? -3.278 -8.830 -9.969 1.00 96.56 90 VAL A O 1
ATOM 679 N N . SER A 1 91 ? -2.420 -7.690 -8.234 1.00 95.19 91 SER A N 1
ATOM 680 C CA . SER A 1 91 ? -1.141 -7.388 -8.885 1.00 95.19 91 SER A CA 1
ATOM 681 C C . SER A 1 91 ? -0.356 -8.666 -9.197 1.00 95.19 91 SER A C 1
ATOM 683 O O . SER A 1 91 ? 0.184 -8.802 -10.286 1.00 95.19 91 SER A O 1
ATOM 685 N N . ALA A 1 92 ? -0.342 -9.637 -8.281 1.00 96.00 92 ALA A N 1
ATOM 686 C CA . ALA A 1 92 ? 0.290 -10.935 -8.488 1.00 96.00 92 ALA A CA 1
ATOM 687 C C . ALA A 1 92 ? -0.407 -11.736 -9.594 1.00 96.00 92 ALA A C 1
ATOM 689 O O . ALA A 1 92 ? 0.267 -12.374 -10.392 1.00 96.00 92 ALA A O 1
ATOM 690 N N . ILE A 1 93 ? -1.740 -11.692 -9.676 1.00 97.12 93 ILE A N 1
ATOM 691 C CA . ILE A 1 93 ? -2.475 -12.318 -10.784 1.00 97.12 93 ILE A CA 1
ATOM 692 C C . ILE A 1 93 ? -2.084 -11.662 -12.112 1.00 97.12 93 ILE A C 1
ATOM 694 O O . ILE A 1 93 ? -1.731 -12.362 -13.059 1.00 97.12 93 ILE A O 1
ATOM 698 N N . LEU A 1 94 ? -2.097 -10.328 -12.162 1.00 95.31 94 LEU A N 1
ATOM 699 C CA . LEU A 1 94 ? -1.765 -9.568 -13.362 1.00 95.31 94 LEU A CA 1
ATOM 700 C C . LEU A 1 94 ? -0.341 -9.869 -13.845 1.00 95.31 94 LEU A C 1
ATOM 702 O O . LEU A 1 94 ? -0.169 -10.278 -14.985 1.00 95.31 94 LEU A O 1
ATOM 706 N N . PHE A 1 95 ? 0.658 -9.748 -12.975 1.00 95.00 95 PHE A N 1
ATOM 707 C CA . PHE A 1 95 ? 2.066 -9.812 -13.373 1.00 95.00 95 PHE A CA 1
ATOM 708 C C . PHE A 1 95 ? 2.695 -11.202 -13.327 1.00 95.00 95 PHE A C 1
ATOM 710 O O . PHE A 1 95 ? 3.776 -11.374 -13.864 1.00 95.00 95 PHE A O 1
ATOM 717 N N . ASN A 1 96 ? 2.064 -12.206 -12.711 1.00 95.12 96 ASN A N 1
ATOM 718 C CA . ASN A 1 96 ? 2.609 -13.572 -12.732 1.00 95.12 96 ASN A CA 1
ATOM 719 C C . ASN A 1 96 ? 1.851 -14.505 -13.678 1.00 95.12 96 ASN A C 1
ATOM 721 O O . ASN A 1 96 ? 2.410 -15.518 -14.088 1.00 95.12 96 ASN A O 1
ATOM 725 N N . PHE A 1 97 ? 0.585 -14.210 -13.996 1.00 95.25 97 PHE A N 1
ATOM 726 C CA . PHE A 1 97 ? -0.260 -15.118 -14.780 1.00 95.25 97 PHE A CA 1
ATOM 727 C C . PHE A 1 97 ? -0.833 -14.495 -16.054 1.00 95.25 97 PHE A C 1
ATOM 729 O O . PHE A 1 97 ? -1.035 -15.230 -17.016 1.00 95.25 97 PHE A O 1
ATOM 736 N N . ILE A 1 98 ? -1.126 -13.189 -16.073 1.00 95.25 98 ILE A N 1
ATOM 737 C CA . ILE A 1 98 ? -1.725 -12.527 -17.246 1.00 95.25 98 ILE A CA 1
ATOM 738 C C . ILE A 1 98 ? -0.642 -11.952 -18.164 1.00 95.25 98 ILE A C 1
ATOM 740 O O . ILE A 1 98 ? -0.649 -12.244 -19.355 1.00 95.25 98 ILE A O 1
ATOM 744 N N . ASP A 1 99 ? 0.282 -11.164 -17.613 1.00 95.06 99 ASP A N 1
ATOM 745 C CA . ASP A 1 99 ? 1.370 -10.512 -18.346 1.00 95.06 99 ASP A CA 1
ATOM 746 C C . ASP A 1 99 ? 2.690 -10.565 -17.548 1.00 95.06 99 ASP A C 1
ATOM 748 O O . ASP A 1 99 ? 3.042 -9.618 -16.834 1.00 95.06 99 ASP A O 1
ATOM 752 N N . PRO A 1 100 ? 3.415 -11.698 -17.624 1.00 94.38 100 PRO A N 1
ATOM 753 C CA . PRO A 1 100 ? 4.721 -11.856 -16.987 1.00 94.38 100 PRO A CA 1
ATOM 754 C C . PRO A 1 100 ? 5.821 -10.978 -17.586 1.00 94.38 100 PRO A C 1
ATOM 756 O O . PRO A 1 100 ? 6.734 -10.577 -16.867 1.00 94.38 100 PRO A O 1
ATOM 759 N N . GLU A 1 101 ? 5.731 -10.638 -18.874 1.00 94.12 101 GLU A N 1
ATOM 760 C CA . GLU A 1 101 ? 6.720 -9.783 -19.543 1.00 94.12 101 GLU A CA 1
ATOM 761 C C . GLU A 1 101 ? 6.683 -8.359 -18.969 1.00 94.12 101 GLU A C 1
ATOM 763 O O . GLU A 1 101 ? 7.725 -7.758 -18.700 1.00 94.12 101 GLU A O 1
ATOM 768 N N . ALA A 1 102 ? 5.490 -7.839 -18.660 1.00 92.62 102 ALA A N 1
ATOM 769 C CA . ALA A 1 102 ? 5.350 -6.564 -17.961 1.00 92.62 102 ALA A CA 1
ATOM 770 C C . ALA A 1 102 ? 6.056 -6.545 -16.595 1.00 92.62 102 ALA A C 1
ATOM 772 O O . ALA A 1 102 ? 6.575 -5.502 -16.190 1.00 92.62 102 ALA A O 1
ATOM 773 N N . ALA A 1 103 ? 6.118 -7.679 -15.890 1.00 93.25 103 ALA A N 1
ATOM 774 C CA . ALA A 1 103 ? 6.831 -7.781 -14.619 1.00 93.25 103 ALA A CA 1
ATOM 775 C C . ALA A 1 103 ? 8.345 -7.570 -14.791 1.00 93.25 103 ALA A C 1
ATOM 777 O 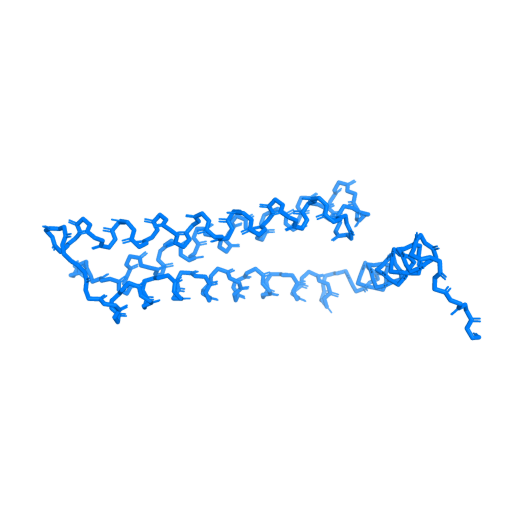O . ALA A 1 103 ? 8.970 -6.878 -13.980 1.00 93.25 103 ALA A O 1
ATOM 778 N N . GLU A 1 104 ? 8.929 -8.123 -15.858 1.00 94.19 104 GLU A N 1
ATOM 779 C CA . GLU A 1 104 ? 10.343 -7.928 -16.197 1.00 94.19 104 GLU A CA 1
ATOM 780 C C . GLU A 1 104 ? 10.625 -6.464 -16.546 1.00 94.19 104 GLU A C 1
ATOM 782 O O . GLU A 1 104 ? 11.541 -5.866 -15.980 1.00 94.19 104 GLU A O 1
ATOM 787 N N . VAL A 1 105 ? 9.762 -5.839 -17.354 1.00 94.69 105 VAL A N 1
ATOM 788 C CA . VAL A 1 105 ? 9.879 -4.414 -17.707 1.00 94.69 105 VAL A CA 1
ATOM 789 C C . VAL A 1 105 ? 9.796 -3.512 -16.471 1.00 94.69 105 VAL A C 1
ATOM 791 O O . VAL A 1 105 ? 10.580 -2.572 -16.332 1.00 94.69 105 VAL A O 1
ATOM 794 N N . ILE A 1 106 ? 8.866 -3.774 -15.544 1.00 94.25 106 ILE A N 1
ATOM 795 C CA . ILE A 1 106 ? 8.760 -3.009 -14.288 1.00 94.25 106 ILE A CA 1
ATOM 796 C C . ILE A 1 106 ? 10.041 -3.160 -13.467 1.00 94.25 106 ILE A C 1
ATOM 798 O O . ILE A 1 106 ? 10.535 -2.175 -12.912 1.00 94.25 106 ILE A O 1
ATOM 802 N N . LYS A 1 107 ? 10.594 -4.373 -13.390 1.00 94.12 107 LYS A N 1
ATOM 803 C CA . LYS A 1 107 ? 11.830 -4.647 -12.656 1.00 94.12 107 LYS A CA 1
ATOM 804 C C . LYS A 1 107 ? 13.016 -3.888 -13.252 1.00 94.12 107 LYS A C 1
ATOM 806 O O . LYS A 1 107 ? 13.721 -3.222 -12.498 1.00 94.12 107 LYS A O 1
ATOM 811 N N . GLU A 1 108 ? 13.215 -3.944 -14.567 1.00 95.56 108 GLU A N 1
ATOM 812 C CA . GLU A 1 108 ? 14.283 -3.200 -15.252 1.00 95.56 108 GLU A CA 1
ATOM 813 C C . GLU A 1 108 ? 14.163 -1.698 -14.991 1.00 95.56 108 GLU A C 1
ATOM 815 O O . GLU A 1 108 ? 15.099 -1.071 -14.498 1.00 95.56 108 GLU A O 1
ATOM 820 N N . LYS A 1 109 ? 12.964 -1.139 -15.177 1.00 93.88 109 LYS A N 1
ATOM 821 C CA . LYS A 1 109 ? 12.693 0.282 -14.921 1.00 93.88 109 LYS A CA 1
ATOM 822 C C . LYS A 1 109 ? 12.893 0.684 -13.468 1.00 93.88 109 LYS A C 1
ATOM 824 O O . LYS A 1 109 ? 13.293 1.815 -13.189 1.00 93.88 109 LYS A O 1
ATOM 829 N N . THR A 1 110 ? 12.607 -0.221 -12.536 1.00 93.44 110 THR A N 1
ATOM 830 C CA . THR A 1 110 ? 12.862 0.008 -11.111 1.00 93.44 110 THR A CA 1
ATOM 831 C C . THR A 1 110 ? 14.361 0.142 -10.873 1.00 93.44 110 THR A C 1
ATOM 833 O O . THR A 1 110 ? 14.781 1.098 -10.228 1.00 93.44 110 THR A O 1
ATOM 836 N N . VAL A 1 111 ? 15.172 -0.756 -11.443 1.00 94.75 111 VAL A N 1
ATOM 837 C CA . VAL A 1 111 ? 16.638 -0.695 -11.340 1.00 94.75 111 VAL A CA 1
ATOM 838 C C . VAL A 1 111 ? 17.182 0.585 -11.974 1.00 94.75 111 VAL A C 1
ATOM 840 O O . VAL A 1 111 ? 17.934 1.299 -11.317 1.00 94.75 111 VAL A O 1
ATOM 843 N N . GLU A 1 112 ? 16.757 0.929 -13.191 1.00 93.44 112 GLU A N 1
ATOM 844 C CA . GLU A 1 112 ? 17.164 2.170 -13.871 1.00 93.44 112 GLU A CA 1
ATOM 845 C C . GLU A 1 112 ? 16.834 3.415 -13.037 1.00 93.44 112 GLU A C 1
ATOM 847 O O . GLU A 1 112 ? 17.675 4.292 -12.849 1.00 93.44 112 GLU A O 1
ATOM 852 N N . THR A 1 113 ? 15.621 3.472 -12.480 1.00 91.44 113 THR A N 1
ATOM 853 C CA . THR A 1 113 ? 15.179 4.595 -11.640 1.00 91.44 113 THR A CA 1
ATOM 854 C C . THR A 1 113 ? 15.993 4.674 -10.346 1.00 91.44 113 THR A C 1
ATOM 856 O O . THR A 1 113 ? 16.329 5.770 -9.895 1.00 91.44 113 THR A O 1
ATOM 859 N N . MET A 1 114 ? 16.341 3.530 -9.749 1.00 89.44 114 MET A N 1
ATOM 860 C CA . MET A 1 114 ? 17.194 3.481 -8.561 1.00 89.44 114 MET A CA 1
ATOM 861 C C . MET A 1 114 ? 18.626 3.930 -8.867 1.00 89.44 114 MET A C 1
ATOM 863 O O . MET A 1 114 ? 19.180 4.703 -8.089 1.00 89.44 114 MET A O 1
ATOM 867 N N . ILE A 1 115 ? 19.209 3.511 -9.994 1.00 91.44 115 ILE A N 1
ATOM 868 C CA . ILE A 1 115 ? 20.539 3.963 -10.431 1.00 91.44 115 ILE A CA 1
ATOM 869 C C . ILE A 1 115 ? 20.535 5.478 -10.643 1.00 91.44 115 ILE A C 1
ATOM 871 O O . ILE A 1 115 ? 21.346 6.171 -10.036 1.00 91.44 115 ILE A O 1
ATOM 875 N N . ALA A 1 116 ? 19.574 6.010 -11.404 1.00 89.12 116 ALA A N 1
ATOM 876 C CA . ALA A 1 116 ? 19.462 7.448 -11.656 1.00 89.12 116 ALA A CA 1
ATOM 877 C C . ALA A 1 116 ? 19.305 8.259 -10.357 1.00 89.12 116 ALA A C 1
ATOM 879 O O . ALA A 1 116 ? 19.842 9.360 -10.222 1.00 89.12 116 ALA A O 1
ATOM 880 N N . MET A 1 117 ? 18.593 7.706 -9.371 1.00 87.88 117 MET A N 1
ATOM 881 C CA . MET A 1 117 ? 18.502 8.298 -8.041 1.00 87.88 117 MET A CA 1
ATOM 882 C C . MET A 1 117 ? 19.875 8.321 -7.353 1.00 87.88 117 MET A C 1
ATOM 884 O O . MET A 1 117 ? 20.285 9.377 -6.881 1.00 87.88 117 MET A O 1
ATOM 888 N N . LEU A 1 118 ? 20.601 7.199 -7.320 1.00 89.38 118 LEU A N 1
ATOM 889 C CA . LEU A 1 118 ? 21.928 7.094 -6.693 1.00 89.38 118 LEU A CA 1
ATOM 890 C C . LEU A 1 118 ? 22.979 8.000 -7.348 1.00 89.38 118 LEU A C 1
ATOM 892 O O . LEU A 1 118 ? 23.759 8.635 -6.633 1.00 89.38 118 LEU A O 1
ATOM 896 N N . GLU A 1 119 ? 22.972 8.100 -8.676 1.00 87.50 119 GLU A N 1
ATOM 897 C CA . GLU A 1 119 ? 23.804 9.041 -9.433 1.00 87.50 119 GLU A CA 1
ATOM 898 C C . GLU A 1 119 ? 23.464 10.491 -9.069 1.00 87.50 119 GLU A C 1
ATOM 900 O O . GLU A 1 119 ? 24.362 11.296 -8.827 1.00 87.50 119 GLU A O 1
ATOM 905 N N . GLY A 1 120 ? 22.173 10.814 -8.927 1.00 84.44 120 GLY A N 1
ATOM 906 C CA . GLY A 1 120 ? 21.711 12.115 -8.434 1.00 84.44 120 GLY A CA 1
ATOM 907 C C . GLY A 1 120 ? 22.147 12.430 -6.996 1.00 84.44 120 GLY A C 1
ATOM 908 O O . GLY A 1 120 ? 22.287 13.598 -6.639 1.00 84.44 120 GLY A O 1
ATOM 909 N N . PHE A 1 121 ? 22.419 11.404 -6.183 1.00 85.44 121 PHE A N 1
ATOM 910 C CA . PHE A 1 121 ? 23.029 11.532 -4.853 1.00 85.44 121 PHE A CA 1
ATOM 911 C C . PHE A 1 121 ? 24.566 11.548 -4.879 1.00 85.44 121 PHE A C 1
ATOM 913 O O . PHE A 1 121 ? 25.190 11.567 -3.818 1.00 85.44 121 PHE A O 1
ATOM 920 N N . ASN A 1 122 ? 25.183 11.593 -6.066 1.00 82.69 122 ASN A N 1
ATOM 921 C CA . ASN A 1 122 ? 26.633 11.623 -6.255 1.00 82.69 122 ASN A CA 1
ATOM 922 C C . ASN A 1 122 ? 27.348 10.402 -5.640 1.00 82.69 122 ASN A C 1
ATOM 924 O O . ASN A 1 122 ? 28.510 10.483 -5.230 1.00 82.69 122 ASN A O 1
ATOM 928 N N . THR A 1 123 ? 26.632 9.279 -5.553 1.00 76.94 123 THR A N 1
ATOM 929 C CA . THR A 1 123 ? 27.153 8.011 -5.034 1.00 76.94 123 THR A CA 1
ATOM 930 C C . THR A 1 123 ? 28.212 7.485 -6.011 1.00 76.94 123 THR A C 1
ATOM 932 O O . THR A 1 123 ? 27.923 7.426 -7.207 1.00 76.94 123 THR A O 1
ATOM 935 N N . PRO A 1 124 ? 29.432 7.124 -5.565 1.00 64.62 124 PRO A N 1
ATOM 936 C CA . PRO A 1 124 ? 30.422 6.536 -6.457 1.00 64.62 124 PRO A CA 1
ATOM 937 C C . PRO A 1 124 ? 29.894 5.207 -7.006 1.00 64.62 124 PRO A C 1
ATOM 939 O O . PRO A 1 124 ? 29.441 4.362 -6.233 1.00 64.62 124 PRO A O 1
ATOM 942 N N . ALA A 1 125 ? 29.951 5.031 -8.326 1.00 68.19 125 ALA A N 1
ATOM 943 C CA . ALA A 1 125 ? 29.802 3.717 -8.934 1.00 68.19 125 ALA A CA 1
ATOM 944 C C . ALA A 1 125 ? 31.066 2.907 -8.606 1.00 68.19 125 ALA A C 1
ATOM 946 O O . ALA A 1 125 ? 32.171 3.377 -8.890 1.00 68.19 125 ALA A O 1
ATOM 947 N N . GLU A 1 126 ? 30.909 1.748 -7.965 1.00 58.38 126 GLU A N 1
ATOM 948 C CA . GLU A 1 126 ? 31.970 0.730 -7.949 1.00 58.38 126 GLU A CA 1
ATOM 949 C C . GLU A 1 126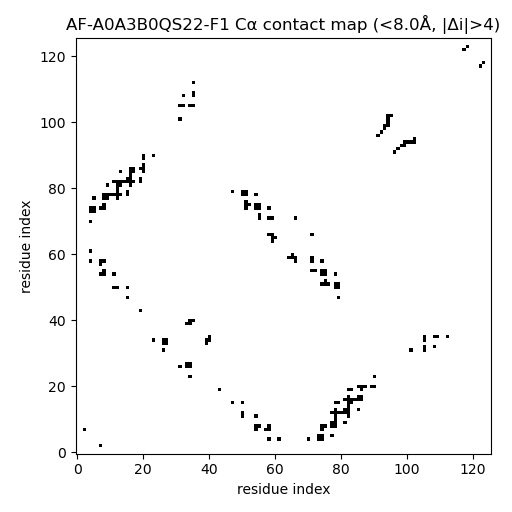 ? 32.080 0.058 -9.320 1.00 58.38 126 GLU A C 1
ATOM 951 O O . GLU A 1 126 ? 31.021 -0.272 -9.905 1.00 58.38 126 GLU A O 1
#

Foldseek 3Di:
DPPDLLVLLLVLLVVLQVVLQVVVVVCVVPPLLCVLDVVNVVVNVVSLVVSLVVSLVVNCVVVVNDDDPVSSCSSSVSSSVSSVVSNVVSVCCCCVPVNVVSVVVNVVSNVVVVVVVCVVVVNDDD

Secondary structure (DSSP, 8-state):
----HHHHHHHHHHHHHHHHHHHHHHHHHH-GGGGS-HHHHHHHHHHHHHHHHHHHHHHHHHTTT---HHHHHHHHHHHHHHHHHHHHHHHHHIIIII-HHHHHHHHHHHHHHHHHHHHHTTPPP-

pLDDT: mean 90.82, std 9.65, range [41.31, 98.12]

Solvent-accessible surface area (backbone atoms only — not comparable to full-atom values): 6596 Å² total; per-residue (Å²): 129,86,87,41,56,64,61,53,10,46,52,50,1,50,53,45,8,52,52,49,33,50,49,52,52,50,35,56,74,75,43,57,70,53,75,67,30,64,68,54,53,52,54,51,50,51,49,51,52,48,53,22,49,52,36,27,55,52,44,23,64,75,45,84,70,51,70,54,69,71,56,41,52,48,18,21,49,45,13,45,52,45,10,48,52,47,21,49,51,49,49,48,46,44,34,68,71,73,38,47,66,59,43,54,54,50,49,52,51,42,51,52,53,50,49,56,50,41,55,73,69,68,52,81,84,130